Protein AF-A0A5Q4GB78-F1 (afdb_monomer)

Sequence (110 aa):
MAMATVAVLGSGLILAARLTAAMAVLLYGCLSTRRLLRPPIRFVSLEPDGLGLFDAAGKRANTIPVSSCFVCPWFIGAGRGARMLGLFREQMAFDHFRRLSVHLRRGGLQ

Structure (mmCIF, N/CA/C/O backbone):
data_AF-A0A5Q4GB78-F1
#
_entry.id   AF-A0A5Q4GB78-F1
#
loop_
_atom_site.group_PDB
_atom_site.id
_atom_site.type_symbol
_atom_site.label_atom_id
_atom_site.label_alt_id
_atom_site.label_comp_id
_atom_site.label_asym_id
_atom_site.label_entity_id
_atom_site.label_seq_id
_atom_site.pdbx_PDB_ins_code
_atom_site.Cartn_x
_atom_site.Cartn_y
_atom_site.Cartn_z
_atom_site.occupancy
_atom_site.B_iso_or_equiv
_atom_site.auth_seq_id
_atom_site.auth_comp_id
_atom_site.auth_asym_id
_atom_site.auth_atom_id
_atom_site.pdbx_PDB_model_num
ATOM 1 N N . MET A 1 1 ? 24.137 -8.851 -51.308 1.00 57.44 1 MET A N 1
ATOM 2 C CA . MET A 1 1 ? 24.744 -9.231 -50.009 1.00 57.44 1 MET A CA 1
ATOM 3 C C . MET A 1 1 ? 24.610 -8.137 -48.947 1.00 57.44 1 MET A C 1
ATOM 5 O O . MET A 1 1 ? 24.152 -8.463 -47.864 1.00 57.44 1 MET A O 1
ATOM 9 N N . ALA A 1 2 ? 24.890 -6.860 -49.247 1.00 60.44 2 ALA A N 1
ATOM 10 C CA . ALA A 1 2 ? 24.787 -5.755 -48.277 1.00 60.44 2 ALA A CA 1
ATOM 11 C C . ALA A 1 2 ? 23.394 -5.562 -47.625 1.00 60.44 2 ALA A C 1
ATOM 13 O O . ALA A 1 2 ? 23.309 -5.259 -46.442 1.00 60.44 2 ALA A O 1
ATOM 14 N N . MET A 1 3 ? 22.289 -5.782 -48.351 1.00 61.16 3 MET A N 1
ATOM 15 C CA . MET A 1 3 ? 20.945 -5.678 -47.753 1.00 61.16 3 MET A CA 1
ATOM 16 C C . MET A 1 3 ? 20.619 -6.811 -46.766 1.00 61.16 3 MET A C 1
ATOM 18 O O . MET A 1 3 ? 19.905 -6.586 -45.793 1.00 61.16 3 MET A O 1
ATOM 22 N N . ALA A 1 4 ? 21.161 -8.015 -46.977 1.00 60.78 4 ALA A N 1
ATOM 23 C CA . ALA A 1 4 ? 20.921 -9.153 -46.089 1.00 60.78 4 ALA A CA 1
ATOM 24 C C . ALA A 1 4 ? 21.645 -8.976 -44.744 1.00 60.78 4 ALA A C 1
ATOM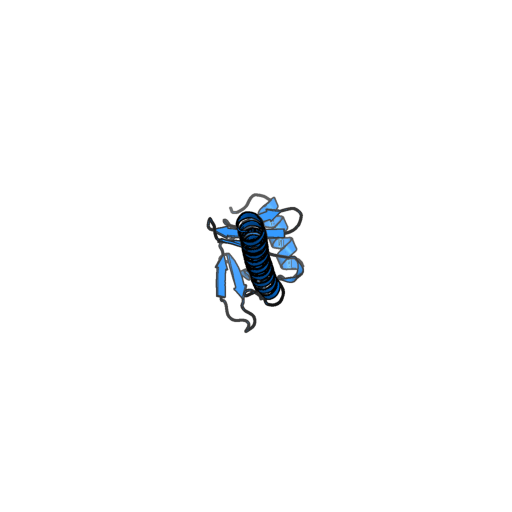 26 O O . ALA A 1 4 ? 21.071 -9.247 -43.694 1.00 60.78 4 ALA A O 1
ATOM 27 N N . THR A 1 5 ? 22.869 -8.442 -44.759 1.00 63.62 5 THR A N 1
ATOM 28 C CA . THR A 1 5 ? 23.612 -8.109 -43.535 1.00 63.62 5 THR A CA 1
ATOM 29 C C . THR A 1 5 ? 22.949 -6.982 -42.745 1.00 63.62 5 THR A C 1
ATOM 31 O O . THR A 1 5 ? 22.855 -7.084 -41.526 1.00 63.62 5 THR A O 1
ATOM 34 N N . VAL A 1 6 ? 22.410 -5.954 -43.411 1.00 65.69 6 VAL A N 1
ATOM 35 C CA . VAL A 1 6 ? 21.666 -4.868 -42.743 1.00 65.69 6 VAL A CA 1
ATOM 36 C C . VAL A 1 6 ? 20.365 -5.374 -42.112 1.00 65.69 6 VAL A C 1
ATOM 38 O O . VAL A 1 6 ? 20.052 -4.998 -40.985 1.00 65.69 6 VAL A O 1
ATOM 41 N N . ALA A 1 7 ? 19.631 -6.267 -42.782 1.00 62.56 7 ALA A N 1
ATOM 42 C CA . ALA A 1 7 ? 18.402 -6.844 -42.238 1.00 62.56 7 ALA A CA 1
ATOM 43 C C . ALA A 1 7 ? 18.664 -7.742 -41.015 1.00 62.56 7 ALA A C 1
ATOM 45 O O . ALA A 1 7 ? 17.939 -7.648 -40.023 1.00 62.56 7 ALA A O 1
ATOM 46 N N . VAL A 1 8 ? 19.720 -8.566 -41.043 1.00 66.25 8 VAL A N 1
ATOM 47 C CA . VAL A 1 8 ? 20.125 -9.426 -39.912 1.00 66.25 8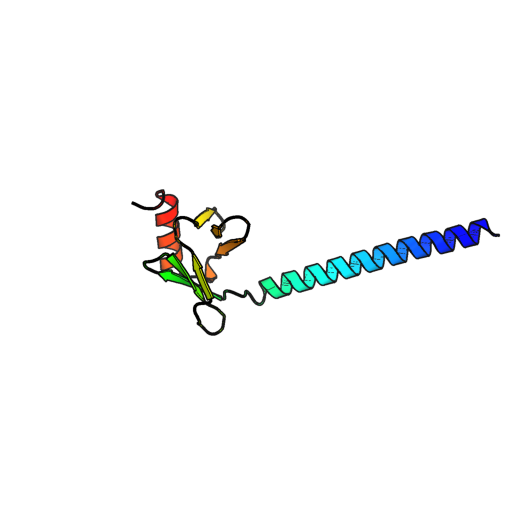 VAL A CA 1
ATOM 48 C C . VAL A 1 8 ? 20.628 -8.591 -38.729 1.00 66.25 8 VAL A C 1
ATOM 50 O O . VAL A 1 8 ? 20.249 -8.845 -37.587 1.00 66.25 8 VAL A O 1
ATOM 53 N N . LEU A 1 9 ? 21.412 -7.539 -38.987 1.00 68.00 9 LEU A N 1
ATOM 54 C CA . LEU A 1 9 ? 21.858 -6.606 -37.948 1.00 68.00 9 LEU A CA 1
ATOM 55 C C . LEU A 1 9 ? 20.688 -5.818 -37.342 1.00 68.00 9 LEU A C 1
ATOM 57 O O . LEU A 1 9 ? 20.596 -5.708 -36.122 1.00 68.00 9 LEU A O 1
ATOM 61 N N . GLY A 1 10 ? 19.761 -5.318 -38.166 1.00 66.56 10 GLY A N 1
ATOM 62 C CA . GLY A 1 10 ? 18.584 -4.573 -37.708 1.00 66.56 10 GLY A CA 1
ATOM 63 C C . GLY A 1 10 ? 17.625 -5.423 -36.871 1.00 66.56 10 GLY A C 1
ATOM 64 O O . GLY A 1 10 ? 17.154 -4.984 -35.823 1.00 66.56 10 GLY A O 1
ATOM 65 N N . SER A 1 11 ? 17.382 -6.669 -37.281 1.00 72.44 11 SER A N 1
ATOM 66 C CA . SER A 1 11 ? 16.557 -7.617 -36.519 1.00 72.44 11 SER A CA 1
ATOM 67 C C . SER A 1 11 ? 17.234 -8.071 -35.222 1.00 72.44 11 SER A C 1
ATOM 69 O O . SER A 1 11 ? 16.562 -8.152 -34.192 1.00 72.44 11 SER A O 1
ATOM 71 N N . GLY A 1 12 ? 18.559 -8.250 -35.223 1.00 73.00 12 GLY A N 1
ATOM 72 C CA . GLY A 1 12 ? 19.345 -8.470 -34.006 1.00 73.00 12 GLY A CA 1
ATOM 73 C C . GLY A 1 12 ? 19.263 -7.297 -33.023 1.00 73.00 12 GLY A C 1
ATOM 74 O O . GLY A 1 12 ? 19.084 -7.510 -31.824 1.00 73.00 12 GLY A O 1
ATOM 75 N N . LEU A 1 13 ? 19.302 -6.057 -33.522 1.00 80.06 13 LEU A N 1
ATOM 76 C CA . LEU A 1 13 ? 19.204 -4.849 -32.696 1.00 80.06 13 LEU A CA 1
ATOM 77 C C . LEU A 1 13 ? 17.815 -4.700 -32.056 1.00 80.06 13 LEU A C 1
ATOM 79 O O . LEU A 1 13 ? 17.701 -4.390 -30.871 1.00 80.06 13 LEU A O 1
ATOM 83 N N . ILE A 1 14 ? 16.753 -4.975 -32.822 1.00 82.94 14 ILE A N 1
ATOM 84 C CA . ILE A 1 14 ? 15.369 -4.965 -32.323 1.00 82.94 14 ILE A CA 1
ATOM 85 C C . ILE A 1 14 ? 15.166 -6.066 -31.277 1.00 82.94 14 ILE A C 1
ATOM 87 O O . ILE A 1 14 ? 14.531 -5.828 -30.247 1.00 82.94 14 ILE A O 1
ATOM 91 N N . LEU A 1 15 ? 15.711 -7.263 -31.512 1.00 83.00 15 LEU A N 1
ATOM 92 C CA . LEU A 1 15 ? 15.638 -8.370 -30.561 1.00 83.00 15 LEU A CA 1
ATOM 93 C C . LEU A 1 15 ? 16.366 -8.027 -29.255 1.00 83.00 15 LEU A C 1
ATOM 95 O O . LEU A 1 15 ? 15.805 -8.226 -28.178 1.00 83.00 15 LEU A O 1
ATOM 99 N N . ALA A 1 16 ? 17.565 -7.447 -29.346 1.00 82.06 16 ALA A N 1
ATOM 100 C CA . ALA A 1 16 ? 18.322 -6.987 -28.188 1.00 82.06 16 ALA A CA 1
ATOM 101 C C . ALA A 1 16 ? 17.558 -5.912 -27.395 1.00 82.06 16 ALA A C 1
ATOM 103 O O . ALA A 1 16 ? 17.454 -6.017 -26.175 1.00 82.06 16 ALA A O 1
ATOM 104 N N . ALA A 1 17 ? 16.951 -4.931 -28.072 1.00 83.62 17 ALA A N 1
ATOM 105 C CA . ALA A 1 17 ? 16.144 -3.891 -27.431 1.00 83.62 17 ALA A CA 1
ATOM 106 C C . ALA A 1 17 ? 14.886 -4.448 -26.734 1.00 83.62 17 ALA A C 1
ATOM 108 O O . ALA A 1 17 ? 14.511 -4.002 -25.650 1.00 83.62 17 ALA A O 1
ATOM 109 N N . ARG A 1 18 ? 14.226 -5.451 -27.326 1.00 87.00 18 ARG A N 1
ATOM 110 C CA . ARG A 1 18 ? 13.076 -6.118 -26.695 1.00 87.00 18 ARG A CA 1
ATOM 111 C C . ARG A 1 18 ? 13.490 -6.951 -25.488 1.00 87.00 18 ARG A C 1
ATOM 113 O O . ARG A 1 18 ? 12.779 -6.944 -24.487 1.00 87.00 18 ARG A O 1
ATOM 120 N N . LEU A 1 19 ? 14.631 -7.635 -25.561 1.00 89.50 19 LEU A N 1
ATOM 121 C CA . LEU A 1 19 ? 15.183 -8.393 -24.440 1.00 89.50 19 LEU A CA 1
ATOM 122 C C . LEU A 1 19 ? 15.544 -7.476 -23.269 1.00 89.50 19 LEU A C 1
ATOM 124 O O . LEU A 1 19 ? 15.164 -7.771 -22.138 1.00 89.50 19 LEU A O 1
ATOM 128 N N . THR A 1 20 ? 16.199 -6.341 -23.518 1.00 87.56 20 THR A N 1
ATOM 129 C CA . THR A 1 20 ? 16.525 -5.381 -22.452 1.00 87.56 20 THR A CA 1
ATOM 130 C C . THR A 1 20 ? 15.272 -4.763 -21.837 1.00 87.56 20 THR A C 1
ATOM 132 O O . THR A 1 20 ? 15.184 -4.678 -20.611 1.00 87.56 20 THR A O 1
ATOM 135 N N . ALA A 1 21 ? 14.263 -4.418 -22.643 1.00 87.62 21 ALA A N 1
ATOM 136 C CA . ALA A 1 21 ? 12.967 -3.965 -22.137 1.00 87.62 21 ALA A CA 1
ATOM 137 C C . ALA A 1 21 ? 12.266 -5.042 -21.29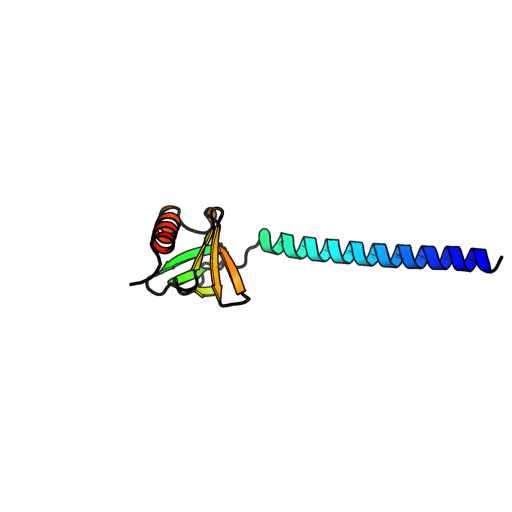0 1.00 87.62 21 ALA A C 1
ATOM 139 O O . ALA A 1 21 ? 11.799 -4.751 -20.189 1.00 87.62 21 ALA A O 1
ATOM 140 N N . ALA A 1 22 ? 12.239 -6.295 -21.752 1.00 88.44 22 ALA A N 1
ATOM 141 C CA . ALA A 1 22 ? 11.653 -7.408 -21.008 1.00 88.44 22 ALA A CA 1
ATOM 142 C C . ALA A 1 22 ? 12.377 -7.648 -19.673 1.00 88.44 22 ALA A C 1
ATOM 144 O O . ALA A 1 22 ? 11.730 -7.817 -18.640 1.00 88.44 22 ALA A O 1
ATOM 145 N N . MET A 1 23 ? 13.713 -7.593 -19.667 1.00 91.00 23 MET A N 1
ATOM 146 C CA . MET A 1 23 ? 14.507 -7.685 -18.442 1.00 91.00 23 MET A CA 1
ATOM 147 C C . MET A 1 23 ? 14.208 -6.532 -17.482 1.00 91.00 23 MET A C 1
ATOM 149 O O . MET A 1 23 ? 14.027 -6.776 -16.291 1.00 91.00 23 MET A O 1
ATOM 153 N N . ALA A 1 24 ? 14.106 -5.296 -17.979 1.00 90.19 24 ALA A N 1
ATOM 154 C CA . ALA A 1 24 ? 13.764 -4.137 -17.158 1.00 90.19 24 ALA A CA 1
ATOM 155 C C . ALA A 1 24 ? 12.369 -4.274 -16.527 1.00 90.19 24 ALA A C 1
ATOM 157 O O . ALA A 1 24 ? 12.202 -4.008 -15.335 1.00 90.19 24 ALA A O 1
ATOM 158 N N . VAL A 1 25 ? 11.385 -4.754 -17.293 1.00 91.38 25 VAL A N 1
ATOM 159 C CA . VAL A 1 25 ? 10.028 -5.023 -16.797 1.00 91.38 25 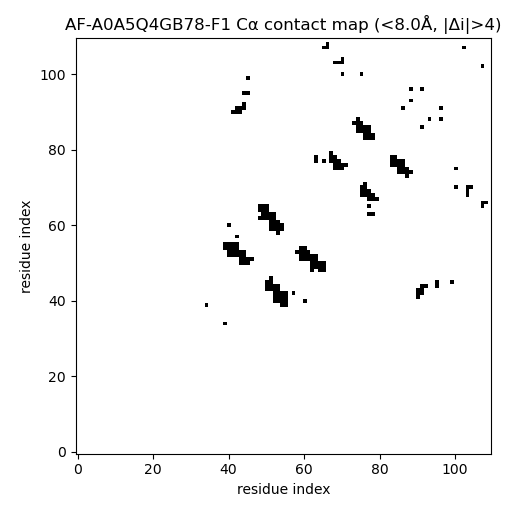VAL A CA 1
ATOM 160 C C . VAL A 1 25 ? 10.037 -6.127 -15.740 1.00 91.38 25 VAL A C 1
AT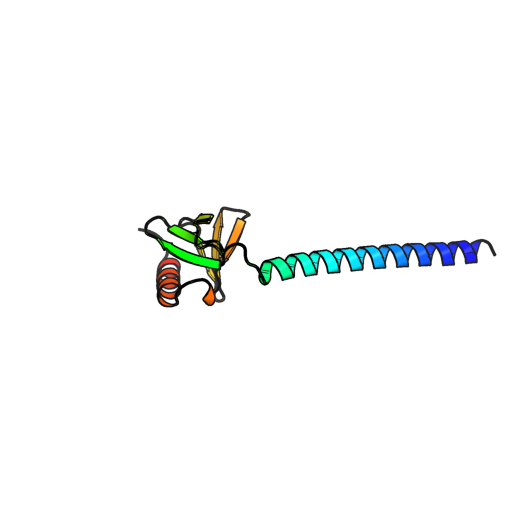OM 162 O O . VAL A 1 25 ? 9.418 -5.960 -14.691 1.00 91.38 25 VAL A O 1
ATOM 165 N N . LEU A 1 26 ? 10.771 -7.222 -15.957 1.00 90.94 26 LEU A N 1
ATOM 166 C CA . LEU A 1 26 ? 10.911 -8.297 -14.968 1.00 90.94 26 LEU A CA 1
ATOM 167 C C . LEU A 1 26 ? 11.581 -7.810 -13.679 1.00 90.94 26 LEU A C 1
ATOM 169 O O . LEU A 1 26 ? 11.114 -8.129 -12.587 1.00 90.94 26 LEU A O 1
ATOM 173 N N . LEU A 1 27 ? 12.640 -7.006 -13.788 1.00 91.19 27 LEU A N 1
ATOM 174 C CA . LEU A 1 27 ? 13.308 -6.380 -12.646 1.00 91.19 27 LEU A CA 1
ATOM 175 C C . LEU A 1 27 ? 12.352 -5.467 -11.875 1.00 91.19 27 LEU A C 1
ATOM 177 O O . LEU A 1 27 ? 12.244 -5.587 -10.655 1.00 91.19 27 LEU A O 1
ATOM 181 N N . TYR A 1 28 ? 11.620 -4.596 -12.571 1.00 87.56 28 TYR A N 1
ATOM 182 C CA . TYR A 1 28 ? 10.644 -3.701 -11.953 1.00 87.56 28 TYR A CA 1
ATOM 183 C C . TYR A 1 28 ? 9.496 -4.469 -11.285 1.00 87.56 28 TYR A C 1
ATOM 185 O O . TYR A 1 28 ? 9.102 -4.153 -10.157 1.00 87.56 28 TYR A O 1
ATOM 193 N N . GLY A 1 29 ? 9.003 -5.517 -11.947 1.00 84.56 29 GLY A N 1
ATOM 194 C CA . GLY A 1 29 ? 8.021 -6.444 -11.400 1.00 84.56 29 GLY A CA 1
ATOM 195 C C . GLY A 1 29 ? 8.536 -7.089 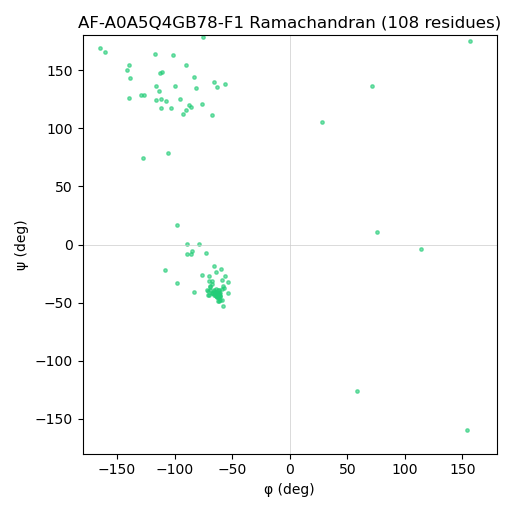-10.118 1.00 84.56 29 GLY A C 1
ATOM 196 O O . GLY A 1 29 ? 7.910 -6.950 -9.075 1.00 84.56 29 GLY A O 1
ATOM 197 N N . CYS A 1 30 ? 9.731 -7.682 -10.150 1.00 89.00 30 CYS A N 1
ATOM 198 C CA . CYS A 1 30 ? 10.350 -8.336 -8.997 1.00 89.00 30 CYS A CA 1
ATOM 199 C C . CYS A 1 30 ? 10.582 -7.370 -7.820 1.00 89.00 30 CYS A C 1
ATOM 201 O O . CYS A 1 30 ? 10.294 -7.705 -6.668 1.00 89.00 30 CYS A O 1
ATOM 203 N N . LEU A 1 31 ? 11.041 -6.141 -8.088 1.00 85.00 31 LEU A N 1
ATOM 204 C CA . LEU A 1 31 ? 11.178 -5.089 -7.074 1.00 85.00 31 LEU A CA 1
ATOM 205 C C . LEU A 1 31 ? 9.827 -4.712 -6.452 1.00 85.00 31 LEU A C 1
ATOM 207 O O . LEU A 1 31 ? 9.742 -4.514 -5.238 1.00 85.00 31 LEU A O 1
ATOM 211 N N . SER A 1 32 ? 8.770 -4.653 -7.258 1.00 75.69 32 SER A N 1
ATOM 212 C CA . SER A 1 32 ? 7.413 -4.366 -6.787 1.00 75.69 32 SER A CA 1
ATOM 213 C C . SER A 1 32 ? 6.845 -5.523 -5.962 1.00 75.69 32 SER A C 1
ATOM 215 O O . SER A 1 32 ? 6.323 -5.301 -4.871 1.00 75.69 32 SER A O 1
ATOM 217 N N . THR A 1 33 ? 7.035 -6.771 -6.399 1.00 79.94 33 THR A N 1
ATOM 218 C CA . THR A 1 33 ? 6.643 -7.969 -5.642 1.00 79.94 33 THR A CA 1
ATOM 219 C C . THR A 1 33 ? 7.384 -8.057 -4.310 1.00 79.94 33 THR A C 1
ATOM 221 O O . THR A 1 33 ? 6.781 -8.370 -3.287 1.00 79.94 33 THR A O 1
ATOM 224 N N . ARG A 1 34 ? 8.675 -7.700 -4.269 1.00 80.69 34 ARG A N 1
ATOM 225 C CA . ARG A 1 34 ? 9.429 -7.616 -3.008 1.00 80.69 34 ARG A CA 1
ATOM 226 C C . ARG A 1 34 ? 8.807 -6.632 -2.018 1.00 80.69 34 ARG A C 1
ATOM 228 O O . ARG A 1 34 ? 8.780 -6.935 -0.829 1.00 80.69 34 ARG A O 1
ATOM 235 N N . ARG A 1 35 ? 8.284 -5.492 -2.484 1.00 71.00 35 ARG A N 1
ATOM 236 C CA . ARG A 1 35 ? 7.579 -4.519 -1.626 1.00 71.00 35 ARG A CA 1
ATOM 237 C C . ARG A 1 35 ? 6.254 -5.060 -1.087 1.00 71.00 35 ARG A C 1
ATOM 239 O O . ARG A 1 35 ? 5.883 -4.705 0.024 1.00 71.00 35 ARG A O 1
ATOM 246 N N . LEU A 1 36 ? 5.573 -5.927 -1.836 1.00 69.94 36 LEU A N 1
ATOM 247 C CA . LEU A 1 36 ? 4.370 -6.620 -1.360 1.00 69.94 36 LEU A CA 1
ATOM 248 C C . LEU A 1 36 ? 4.703 -7.678 -0.298 1.00 69.94 36 LEU A C 1
ATOM 250 O O . LEU A 1 36 ? 3.993 -7.789 0.694 1.00 69.94 36 LEU A O 1
ATOM 254 N N . LEU A 1 37 ? 5.802 -8.419 -0.475 1.00 76.50 37 LEU A N 1
ATOM 255 C CA . LEU A 1 37 ? 6.237 -9.462 0.468 1.00 76.50 37 LEU A CA 1
ATOM 256 C C . LEU A 1 37 ? 6.897 -8.905 1.738 1.00 76.50 37 LEU A C 1
ATOM 258 O O . LEU A 1 37 ? 6.904 -9.561 2.777 1.00 76.50 37 LEU A O 1
ATOM 262 N N . ARG A 1 38 ? 7.481 -7.707 1.663 1.00 69.56 38 ARG A N 1
ATOM 263 C CA . ARG A 1 38 ? 8.055 -6.983 2.803 1.00 69.56 38 ARG A CA 1
ATOM 264 C C . ARG A 1 38 ? 7.475 -5.576 2.842 1.00 69.56 38 ARG A C 1
ATOM 266 O O . ARG A 1 38 ? 8.168 -4.625 2.464 1.00 69.56 38 ARG A O 1
ATOM 273 N N . PRO A 1 39 ? 6.206 -5.435 3.257 1.00 70.38 39 PRO A N 1
ATOM 274 C CA . PRO A 1 39 ? 5.599 -4.126 3.332 1.00 70.38 39 PRO A CA 1
ATOM 275 C C . PRO A 1 39 ? 6.365 -3.285 4.368 1.00 70.38 39 PRO A C 1
ATOM 277 O O . PRO A 1 39 ? 6.686 -3.785 5.449 1.00 70.38 39 PRO A O 1
ATOM 280 N N . PRO A 1 40 ? 6.684 -2.013 4.060 1.00 71.00 40 PRO A N 1
ATOM 281 C CA . PRO A 1 40 ? 7.388 -1.132 4.995 1.00 71.00 40 PRO A CA 1
ATOM 282 C C . PRO A 1 40 ? 6.561 -0.858 6.259 1.00 71.00 40 PRO A C 1
ATOM 284 O O . PRO A 1 40 ? 7.113 -0.546 7.309 1.00 71.00 40 PRO A O 1
ATOM 287 N N . ILE A 1 41 ? 5.239 -1.002 6.150 1.00 77.31 41 ILE A N 1
ATOM 288 C CA . ILE A 1 41 ? 4.281 -0.891 7.243 1.00 77.31 41 ILE A CA 1
ATOM 289 C C . ILE A 1 41 ? 3.706 -2.281 7.465 1.00 77.31 41 ILE A C 1
ATOM 291 O O . ILE A 1 41 ? 3.082 -2.849 6.566 1.00 77.31 41 ILE A O 1
ATOM 295 N N . ARG A 1 42 ? 3.931 -2.836 8.652 1.00 76.75 42 ARG A N 1
ATOM 296 C CA . ARG A 1 42 ? 3.470 -4.184 8.994 1.00 76.75 42 ARG A CA 1
ATOM 297 C C . ARG A 1 42 ? 2.170 -4.151 9.781 1.00 76.75 42 ARG A C 1
ATOM 299 O O . ARG A 1 42 ? 1.350 -5.051 9.634 1.00 76.75 42 ARG A O 1
ATOM 306 N N . PHE A 1 43 ? 1.999 -3.120 10.600 1.00 80.69 43 PHE A N 1
ATOM 307 C CA . PHE A 1 43 ? 0.877 -3.002 11.514 1.00 80.69 43 PHE A CA 1
ATOM 308 C C . PHE A 1 43 ? 0.340 -1.576 11.533 1.00 80.69 43 PHE A C 1
ATOM 310 O O . PHE A 1 43 ? 1.103 -0.611 11.455 1.00 80.69 43 PHE A O 1
ATOM 317 N N . VAL A 1 44 ? -0.979 -1.451 11.645 1.00 83.31 44 VAL A N 1
ATOM 318 C CA . VAL A 1 44 ? -1.663 -0.170 11.785 1.00 83.31 44 VAL A CA 1
ATOM 319 C C . VAL A 1 44 ? -2.564 -0.203 13.006 1.00 83.31 44 VAL A C 1
ATOM 321 O O . VAL A 1 44 ? -3.393 -1.102 13.162 1.00 83.31 44 VAL A O 1
ATOM 324 N N . SER A 1 45 ? -2.412 0.807 13.857 1.00 84.38 45 SER A N 1
ATOM 325 C CA . SER A 1 45 ? -3.253 1.004 15.033 1.00 84.38 45 SER A CA 1
ATOM 326 C C . SER A 1 45 ? -4.111 2.248 14.876 1.00 84.38 45 SER A C 1
ATOM 328 O O . SER A 1 45 ? -3.698 3.229 14.258 1.00 84.38 45 SER A O 1
ATOM 330 N N . LEU A 1 46 ? -5.309 2.201 15.450 1.00 81.50 46 LEU A N 1
ATOM 331 C CA . LEU A 1 46 ? -6.164 3.370 15.573 1.00 81.50 46 LEU A CA 1
ATOM 332 C C . LEU A 1 46 ? -5.790 4.089 16.871 1.00 81.50 46 LEU A C 1
ATOM 334 O O . LEU A 1 46 ? -5.876 3.503 17.948 1.00 81.50 46 LEU A O 1
ATOM 338 N N . GLU A 1 47 ? -5.362 5.335 16.752 1.00 82.38 47 GLU A N 1
ATOM 339 C CA . GLU A 1 47 ? -4.938 6.209 17.842 1.00 82.38 47 GLU A CA 1
ATOM 340 C C . GLU A 1 47 ? -5.869 7.433 17.926 1.00 82.38 47 GLU A C 1
ATOM 342 O O . GLU A 1 47 ? -6.593 7.715 16.966 1.00 82.38 47 GLU A O 1
ATOM 347 N N . PRO A 1 48 ? -5.864 8.180 19.046 1.00 77.00 48 PRO A N 1
ATOM 348 C CA . PRO A 1 48 ? -6.702 9.373 19.203 1.00 77.00 48 PRO A CA 1
ATOM 349 C C . PRO A 1 48 ? -6.463 10.419 18.105 1.00 77.00 48 PRO A C 1
ATOM 351 O O . PRO A 1 48 ? -7.407 11.027 17.612 1.00 77.00 48 PRO A O 1
ATOM 354 N N . ASP A 1 49 ? -5.206 10.569 17.679 1.00 77.50 49 ASP A N 1
ATOM 355 C CA . ASP A 1 49 ? -4.786 11.587 16.711 1.00 77.50 49 ASP A CA 1
ATOM 356 C C . ASP A 1 49 ? -4.885 11.113 15.247 1.00 77.50 49 ASP A C 1
ATOM 358 O O . ASP A 1 49 ? -4.668 11.894 14.315 1.00 77.50 49 ASP A O 1
ATOM 362 N N . GLY A 1 50 ? -5.161 9.824 15.005 1.00 83.38 50 GLY A N 1
ATOM 363 C CA . GLY A 1 50 ? -5.096 9.253 13.661 1.00 83.38 50 GLY A CA 1
ATOM 364 C C . GLY A 1 50 ? -4.816 7.755 13.589 1.00 83.38 50 GLY A C 1
ATOM 365 O O . GLY A 1 50 ? -5.004 6.993 14.528 1.00 83.38 50 GLY A O 1
ATOM 366 N N . LEU A 1 51 ? -4.345 7.318 12.426 1.00 85.12 51 LEU A N 1
ATOM 367 C CA . LEU A 1 51 ? -3.811 5.984 12.189 1.00 85.12 51 LEU A CA 1
ATOM 368 C C . LEU A 1 51 ? -2.303 5.993 12.407 1.00 85.12 51 LEU A C 1
ATOM 370 O O . LEU A 1 51 ? -1.564 6.593 11.622 1.00 85.12 51 LEU A O 1
ATOM 374 N N . GLY A 1 52 ? -1.855 5.303 13.451 1.00 86.44 52 GLY A N 1
ATOM 375 C CA . GLY A 1 52 ? -0.445 5.026 13.687 1.00 86.44 52 GLY A CA 1
ATOM 376 C C . GLY A 1 52 ? 0.030 3.914 12.755 1.00 86.44 52 GLY A C 1
ATOM 377 O O . GLY A 1 52 ? -0.512 2.809 12.771 1.00 86.44 52 GLY A O 1
ATOM 378 N N . LEU A 1 53 ? 1.033 4.205 11.931 1.00 86.25 53 LEU A N 1
ATOM 379 C CA . LEU A 1 53 ? 1.697 3.244 11.055 1.00 86.25 53 LEU A CA 1
ATOM 380 C C . LEU A 1 53 ? 2.950 2.723 11.751 1.00 86.25 53 LEU A C 1
ATOM 382 O O . LEU A 1 53 ? 3.818 3.514 12.124 1.00 86.25 53 LEU A O 1
ATOM 386 N N . PHE A 1 54 ? 3.069 1.405 11.875 1.00 84.44 54 PHE A N 1
ATOM 387 C CA . PHE A 1 54 ? 4.180 0.752 12.557 1.00 84.44 54 PHE A CA 1
ATOM 388 C C . PHE A 1 54 ? 5.003 -0.096 11.590 1.00 84.44 54 PHE A C 1
ATOM 390 O O . PHE A 1 54 ? 4.469 -0.827 10.744 1.00 84.44 54 PHE A O 1
ATOM 397 N N . ASP A 1 55 ? 6.320 0.017 11.722 1.00 84.44 55 ASP A N 1
ATOM 398 C CA . ASP A 1 55 ? 7.275 -0.779 10.964 1.00 84.44 55 ASP A CA 1
ATOM 399 C C . ASP A 1 55 ? 7.359 -2.227 11.486 1.00 84.44 55 ASP A C 1
ATOM 401 O O . ASP A 1 55 ? 6.695 -2.629 12.447 1.00 84.44 55 ASP A O 1
ATOM 405 N N . ALA A 1 56 ? 8.188 -3.048 10.839 1.00 77.69 56 ALA A N 1
ATOM 406 C CA . ALA A 1 56 ? 8.396 -4.437 11.247 1.00 77.69 56 ALA A CA 1
ATOM 407 C C . ALA A 1 56 ? 9.073 -4.591 12.624 1.00 77.69 56 ALA A C 1
ATOM 409 O O . ALA A 1 56 ? 8.981 -5.671 13.208 1.00 77.69 56 ALA A O 1
ATOM 410 N N . ALA A 1 57 ? 9.732 -3.543 13.129 1.00 81.31 57 ALA A N 1
ATOM 411 C CA . ALA A 1 57 ? 10.354 -3.494 14.449 1.00 81.31 57 ALA A CA 1
ATOM 412 C C . ALA A 1 57 ? 9.384 -2.996 15.540 1.00 81.31 57 ALA A C 1
ATOM 414 O O . ALA A 1 57 ? 9.779 -2.885 16.699 1.00 81.31 57 ALA A O 1
ATOM 415 N N . GLY A 1 58 ? 8.130 -2.691 15.182 1.00 78.31 58 GLY A N 1
ATOM 416 C CA . GLY A 1 58 ? 7.131 -2.138 16.093 1.00 78.31 58 GLY A CA 1
ATOM 417 C C . GLY A 1 58 ? 7.341 -0.657 16.410 1.00 78.31 58 GLY A C 1
ATOM 418 O O . GLY A 1 58 ? 6.685 -0.129 17.305 1.00 78.31 58 GLY A O 1
ATOM 419 N N . LYS A 1 59 ? 8.234 0.040 15.696 1.00 83.19 59 LYS A N 1
ATOM 420 C CA . LYS A 1 59 ? 8.415 1.486 15.838 1.00 83.19 59 LYS A CA 1
ATOM 421 C C . LYS A 1 59 ? 7.385 2.223 14.996 1.00 83.19 59 LYS A C 1
ATOM 423 O O . LYS A 1 59 ? 7.041 1.812 13.887 1.00 83.19 59 LYS A O 1
ATOM 428 N N . ARG A 1 60 ? 6.914 3.352 15.522 1.00 82.44 60 ARG A N 1
ATOM 429 C CA . ARG A 1 60 ? 6.007 4.253 14.808 1.00 82.44 60 ARG A CA 1
ATOM 430 C C . ARG A 1 60 ? 6.759 4.884 13.638 1.00 82.44 60 ARG A C 1
ATOM 432 O O . ARG A 1 60 ? 7.674 5.676 13.838 1.00 82.44 60 ARG A O 1
ATOM 439 N N . ALA A 1 61 ? 6.371 4.517 12.424 1.00 82.06 61 ALA A N 1
ATOM 440 C CA . ALA A 1 61 ? 6.932 5.053 11.194 1.00 82.06 61 ALA A CA 1
ATOM 441 C C . ALA A 1 61 ? 6.277 6.387 10.817 1.00 82.06 61 ALA A C 1
ATOM 443 O O . ALA A 1 61 ? 6.956 7.296 10.346 1.00 82.06 61 ALA A O 1
ATOM 444 N N . ASN A 1 62 ? 4.956 6.503 10.988 1.00 81.50 62 ASN A N 1
ATOM 445 C CA . ASN A 1 62 ? 4.209 7.713 10.646 1.00 81.50 62 ASN A CA 1
ATOM 446 C C . ASN A 1 62 ? 2.810 7.717 11.285 1.00 81.50 62 ASN A C 1
ATOM 448 O O . ASN A 1 62 ? 2.344 6.686 11.765 1.00 81.50 62 ASN A O 1
ATOM 452 N N . THR A 1 63 ? 2.123 8.858 11.223 1.00 85.38 63 THR A N 1
ATOM 453 C CA . THR A 1 63 ? 0.732 9.023 11.664 1.00 85.38 63 THR A CA 1
ATOM 454 C C . THR A 1 63 ? -0.079 9.675 10.558 1.00 85.38 63 THR A C 1
ATOM 456 O O . THR A 1 63 ? 0.317 10.711 10.024 1.00 85.38 63 THR A O 1
ATOM 459 N N . ILE A 1 64 ? -1.213 9.075 10.204 1.00 85.00 64 ILE A N 1
ATOM 460 C CA . ILE A 1 64 ? -2.108 9.587 9.164 1.00 85.00 64 ILE A CA 1
ATOM 461 C C . ILE A 1 64 ? -3.412 10.052 9.815 1.00 85.00 64 ILE A C 1
ATOM 463 O O . ILE A 1 64 ? -4.055 9.252 10.490 1.00 85.00 64 ILE A O 1
ATOM 467 N N . PRO A 1 65 ? -3.849 11.306 9.617 1.00 83.88 65 PRO A N 1
ATOM 468 C CA . PRO A 1 65 ? -5.103 11.768 10.197 1.00 83.88 65 PRO A CA 1
ATOM 469 C C . PRO A 1 65 ? -6.292 11.016 9.584 1.00 83.88 65 PRO A C 1
ATOM 471 O O . PRO A 1 65 ? -6.335 10.792 8.370 1.00 83.88 65 PRO A O 1
ATOM 474 N N . VAL A 1 66 ? -7.285 10.663 10.408 1.00 81.12 66 VAL A N 1
ATOM 475 C CA . VAL A 1 66 ? -8.480 9.909 9.969 1.00 81.12 66 VAL A CA 1
ATOM 476 C C . VAL A 1 66 ? -9.249 10.647 8.867 1.00 81.12 66 VAL A C 1
ATOM 478 O O . VAL A 1 66 ? -9.787 10.010 7.968 1.00 81.12 66 VAL A O 1
ATOM 481 N N . SER A 1 67 ? -9.217 11.984 8.865 1.00 79.38 67 SER A N 1
ATOM 482 C CA . SER A 1 67 ? -9.809 12.827 7.812 1.00 79.38 67 SER A CA 1
ATOM 483 C C . SER A 1 67 ? -9.240 12.577 6.414 1.00 79.38 67 SER A C 1
ATOM 485 O O . SER A 1 67 ? -9.878 12.898 5.419 1.00 79.38 67 SER A O 1
ATOM 487 N N . SER A 1 68 ? -8.039 12.005 6.325 1.00 81.81 68 SER A N 1
ATOM 488 C CA . SER A 1 68 ? -7.383 11.656 5.061 1.00 81.81 68 SER A CA 1
ATOM 489 C C . SER A 1 68 ? -7.566 10.185 4.673 1.00 81.81 68 SER A C 1
ATOM 491 O O . SER A 1 68 ? -6.823 9.651 3.846 1.00 81.81 68 SER A O 1
ATOM 493 N N . CYS A 1 69 ? -8.542 9.516 5.290 1.00 83.25 69 CYS A N 1
ATOM 494 C CA . CYS A 1 69 ? -8.858 8.120 5.038 1.00 83.25 69 CYS A CA 1
ATOM 495 C C . CYS A 1 69 ? -10.202 7.980 4.326 1.00 83.25 69 CYS A C 1
ATOM 497 O O . CYS A 1 69 ? -11.129 8.753 4.548 1.00 83.25 69 CYS A O 1
ATOM 499 N N . PHE A 1 70 ? -10.326 6.954 3.494 1.00 79.94 70 PHE A N 1
ATOM 500 C CA . PHE A 1 70 ? -11.561 6.597 2.808 1.00 79.94 70 PHE A CA 1
ATOM 501 C C . PHE A 1 70 ? -11.735 5.081 2.795 1.00 79.94 70 PHE A C 1
ATOM 503 O O . PHE A 1 70 ? -10.771 4.321 2.871 1.00 79.94 70 PHE A O 1
ATOM 510 N N . VAL A 1 71 ? -12.979 4.624 2.697 1.00 79.12 71 VAL A N 1
ATOM 511 C CA . VAL A 1 71 ? -13.301 3.193 2.659 1.00 79.12 71 VAL A CA 1
ATOM 512 C C . VAL A 1 71 ? -13.719 2.811 1.251 1.00 79.12 71 VAL A C 1
ATOM 514 O O . VAL A 1 71 ? -14.698 3.338 0.730 1.00 79.12 71 VAL A O 1
ATOM 517 N N . CYS A 1 72 ? -13.023 1.840 0.668 1.00 70.62 72 CYS A N 1
ATOM 518 C CA . CYS A 1 72 ? -13.478 1.101 -0.502 1.00 70.62 72 CYS A CA 1
ATOM 519 C C . CYS A 1 72 ? -14.034 -0.271 -0.074 1.00 70.62 72 CYS A C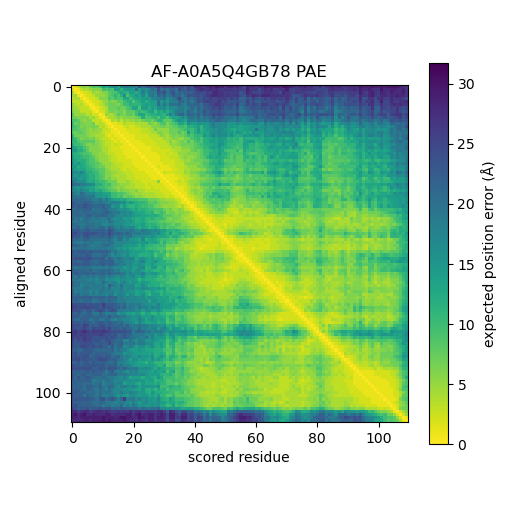 1
ATOM 521 O O . CYS A 1 72 ? -13.751 -0.738 1.031 1.00 70.62 72 CYS A O 1
ATOM 523 N N . PRO A 1 73 ? -14.807 -0.966 -0.932 1.00 69.25 73 PRO A N 1
ATOM 524 C CA . PRO A 1 73 ? -15.327 -2.303 -0.619 1.00 69.25 73 PRO A CA 1
ATOM 525 C C . PRO A 1 73 ? -14.240 -3.327 -0.255 1.00 69.25 73 PRO A C 1
ATOM 527 O O . PRO A 1 73 ? -14.504 -4.261 0.495 1.00 69.25 73 PRO A O 1
ATOM 530 N N . TRP A 1 74 ? -13.022 -3.126 -0.762 1.00 67.81 74 TRP A N 1
ATOM 531 C CA . TRP A 1 74 ? -11.924 -4.089 -0.684 1.00 67.81 74 TRP A CA 1
ATOM 532 C C . TRP A 1 74 ? -10.799 -3.685 0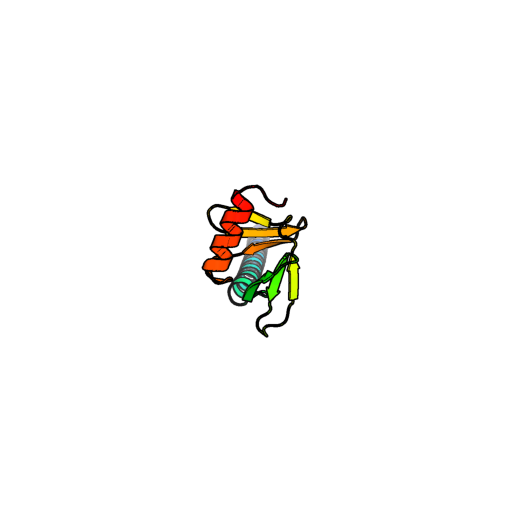.281 1.00 67.81 74 TRP A C 1
ATOM 534 O O . TRP A 1 74 ? -10.044 -4.54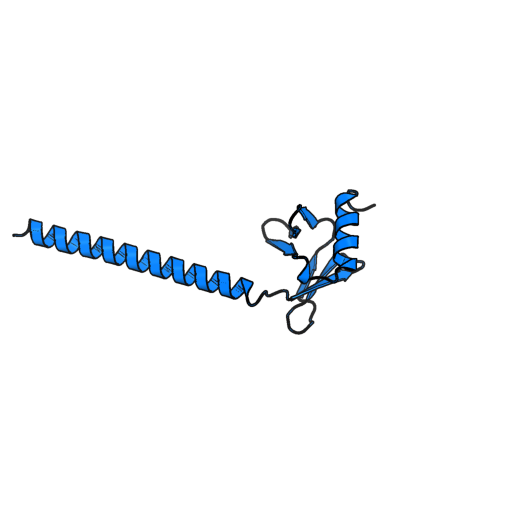4 0.727 1.00 67.81 74 TRP A O 1
ATOM 544 N N . PHE A 1 75 ? -10.664 -2.395 0.604 1.00 77.19 75 PHE A N 1
ATOM 545 C CA . PHE A 1 75 ? -9.572 -1.862 1.428 1.00 77.19 75 PHE A CA 1
ATOM 546 C C . PHE A 1 75 ? -9.938 -0.492 2.014 1.00 77.19 75 PHE A C 1
ATOM 548 O O . PHE A 1 75 ? -10.873 0.163 1.549 1.00 77.19 75 PHE A O 1
ATOM 555 N N . ILE A 1 76 ? -9.175 -0.036 3.008 1.00 81.19 76 ILE A N 1
ATOM 556 C CA . ILE A 1 76 ? -9.259 1.338 3.522 1.00 81.19 76 ILE A CA 1
ATOM 557 C C . ILE A 1 76 ? -8.072 2.115 2.967 1.00 81.19 76 ILE A C 1
ATOM 559 O O . ILE A 1 76 ? -6.929 1.753 3.217 1.00 81.19 76 ILE A O 1
ATOM 563 N N . GLY A 1 77 ? -8.323 3.152 2.178 1.00 82.44 77 GLY A N 1
ATOM 564 C CA . GLY A 1 77 ? -7.273 4.045 1.712 1.00 82.44 77 GLY A CA 1
ATOM 565 C C . GLY A 1 77 ? -6.936 5.072 2.787 1.00 82.44 77 GLY A C 1
ATOM 566 O O . GLY A 1 77 ? -7.842 5.642 3.385 1.00 82.44 77 GLY A O 1
ATOM 567 N N . ALA A 1 78 ? -5.655 5.318 3.039 1.00 81.88 78 ALA A N 1
ATOM 568 C CA . ALA A 1 78 ? -5.181 6.313 3.997 1.00 81.88 78 ALA A CA 1
ATOM 569 C C . ALA A 1 78 ? -3.968 7.052 3.422 1.00 81.88 78 ALA A C 1
ATOM 571 O O . ALA A 1 78 ? -2.993 6.422 3.007 1.00 81.88 78 ALA A O 1
ATOM 572 N N . GLY A 1 79 ? -4.006 8.385 3.378 1.00 75.88 79 GLY A N 1
ATOM 573 C CA . GLY A 1 79 ? -2.861 9.168 2.915 1.00 75.88 79 GLY A CA 1
ATOM 574 C C . GLY A 1 79 ? -3.201 10.561 2.399 1.00 75.88 79 GLY A C 1
ATOM 575 O O . GLY A 1 79 ? -4.359 10.943 2.286 1.00 75.88 79 GLY A O 1
ATOM 576 N N . ARG A 1 80 ? -2.168 11.342 2.068 1.00 69.56 80 ARG A N 1
ATOM 577 C CA . ARG A 1 80 ? -2.304 12.717 1.557 1.00 69.56 80 ARG A CA 1
ATOM 578 C C . ARG A 1 80 ? -1.780 12.819 0.124 1.00 69.56 80 ARG A C 1
ATOM 580 O O . ARG A 1 80 ? -0.615 12.513 -0.139 1.00 69.56 80 ARG A O 1
ATOM 587 N N . GLY A 1 81 ? -2.627 13.303 -0.786 1.00 68.62 81 GLY A N 1
ATOM 588 C CA . GLY A 1 81 ? -2.270 13.554 -2.186 1.00 68.62 81 GLY A CA 1
ATOM 589 C C . GLY A 1 81 ? -1.777 12.294 -2.901 1.00 68.62 81 GLY A C 1
ATOM 590 O O . GLY A 1 81 ? -2.441 11.264 -2.880 1.00 68.62 81 GLY A O 1
ATOM 591 N N . ALA A 1 82 ? -0.587 12.363 -3.503 1.00 54.56 82 ALA A N 1
ATOM 592 C CA . ALA A 1 82 ? 0.007 11.263 -4.269 1.00 54.56 82 ALA A CA 1
ATOM 593 C C . ALA A 1 82 ? 0.519 10.079 -3.417 1.00 54.56 82 ALA A C 1
ATOM 595 O O . ALA A 1 82 ? 0.925 9.057 -3.966 1.00 54.56 82 ALA A O 1
ATOM 596 N N . ARG A 1 83 ? 0.534 10.196 -2.081 1.00 66.19 83 ARG A N 1
ATOM 597 C CA . ARG A 1 83 ? 0.965 9.125 -1.167 1.00 66.19 83 ARG A CA 1
ATOM 598 C C . ARG A 1 83 ? -0.248 8.515 -0.480 1.00 66.19 83 ARG A C 1
ATOM 600 O O . ARG A 1 83 ? -0.531 8.842 0.669 1.00 66.19 83 ARG A O 1
ATOM 607 N N . MET A 1 84 ? -0.955 7.650 -1.200 1.00 71.25 84 MET A N 1
ATOM 608 C CA . MET A 1 84 ? -2.045 6.844 -0.652 1.00 71.25 84 MET A CA 1
ATOM 609 C C . MET A 1 84 ? -1.570 5.428 -0.345 1.00 71.25 84 MET A C 1
ATOM 611 O O . MET A 1 84 ? -0.855 4.811 -1.133 1.00 71.25 84 MET A O 1
ATOM 615 N N . LEU A 1 85 ? -1.978 4.920 0.812 1.00 77.31 85 LEU A N 1
ATOM 616 C CA . LEU A 1 85 ? -1.728 3.558 1.258 1.00 77.31 85 LEU A CA 1
ATOM 617 C C . LEU A 1 85 ? -3.056 2.813 1.329 1.00 77.31 85 LEU A C 1
ATOM 619 O O . LEU A 1 85 ? -4.021 3.318 1.894 1.00 77.31 85 LEU A O 1
ATOM 623 N N . GLY A 1 86 ? -3.096 1.610 0.762 1.00 78.44 86 GLY A N 1
ATOM 624 C CA . GLY A 1 86 ? -4.193 0.676 0.981 1.00 78.44 86 GLY A CA 1
ATOM 625 C C . GLY A 1 86 ? -3.930 -0.130 2.246 1.00 78.44 86 GLY A C 1
ATOM 626 O O . GLY A 1 86 ? -2.934 -0.846 2.321 1.00 78.44 86 GLY A O 1
ATOM 627 N N . LEU A 1 87 ? -4.814 -0.002 3.227 1.00 78.81 87 LEU A N 1
ATOM 628 C CA . LEU A 1 87 ? -4.834 -0.808 4.436 1.00 78.81 87 LEU A CA 1
ATOM 629 C C . LEU A 1 87 ? -5.697 -2.040 4.192 1.00 78.81 87 LEU A C 1
ATOM 631 O O . LEU A 1 87 ? -6.910 -1.943 3.961 1.00 78.81 87 LEU A O 1
ATOM 635 N N . PHE A 1 88 ? -5.054 -3.198 4.246 1.00 76.31 88 PHE A N 1
ATOM 636 C CA . PHE A 1 88 ? -5.703 -4.491 4.099 1.00 76.31 88 PHE A CA 1
ATOM 637 C C . PHE A 1 88 ? -6.165 -5.022 5.455 1.00 76.31 88 PHE A C 1
ATOM 639 O O . PHE A 1 88 ? -5.596 -4.703 6.499 1.00 76.31 88 PHE A O 1
ATOM 646 N N . ARG A 1 89 ? -7.196 -5.872 5.432 1.00 71.56 89 ARG A N 1
ATOM 647 C CA . ARG A 1 89 ? -7.873 -6.389 6.631 1.00 71.56 89 ARG A CA 1
ATOM 648 C C . ARG A 1 89 ? -6.929 -7.042 7.649 1.00 71.56 89 ARG A C 1
ATOM 650 O O . ARG A 1 89 ? -7.200 -6.957 8.837 1.00 71.56 89 ARG A O 1
ATOM 657 N N . GLU A 1 90 ? -5.842 -7.669 7.202 1.00 77.31 90 GLU A N 1
ATOM 658 C CA . GLU A 1 90 ? -4.890 -8.366 8.083 1.00 77.31 90 GLU A CA 1
ATOM 659 C C . GLU A 1 90 ? -3.801 -7.459 8.681 1.00 77.31 90 GLU A C 1
ATOM 661 O O . GLU A 1 90 ? -3.060 -7.884 9.561 1.00 77.31 90 GLU A O 1
ATOM 666 N N . GLN A 1 91 ? -3.701 -6.199 8.246 1.00 79.06 91 GLN A N 1
ATOM 667 C CA . GLN A 1 91 ? -2.697 -5.251 8.754 1.00 79.06 91 GLN A CA 1
ATOM 668 C C . GLN A 1 91 ? -3.140 -4.535 10.040 1.00 79.06 91 GLN A C 1
ATOM 670 O O . GLN A 1 91 ? -2.374 -3.772 10.627 1.00 79.06 91 GLN A O 1
ATOM 675 N N . MET A 1 92 ? -4.380 -4.758 10.473 1.00 78.62 92 MET A N 1
ATOM 676 C CA . MET A 1 92 ? -4.995 -4.138 11.639 1.00 78.62 92 MET A CA 1
ATOM 677 C C . MET A 1 92 ? -5.860 -5.177 12.360 1.00 78.62 92 MET A C 1
ATOM 679 O O . MET A 1 92 ? -6.431 -6.066 11.732 1.00 78.62 92 MET A O 1
ATOM 683 N N . ALA A 1 93 ? -5.998 -5.056 13.683 1.00 82.00 93 ALA A N 1
ATOM 684 C CA . ALA A 1 93 ? -6.929 -5.892 14.438 1.00 82.00 93 ALA A CA 1
ATOM 685 C C . ALA A 1 93 ? -8.356 -5.766 13.871 1.00 82.00 93 ALA A C 1
ATOM 687 O O . ALA A 1 93 ? -8.816 -4.660 13.577 1.00 82.00 93 ALA A O 1
ATOM 688 N N . PHE A 1 94 ? -9.075 -6.885 13.754 1.00 82.19 94 PHE A N 1
ATOM 689 C CA . PHE A 1 94 ? -10.398 -6.918 13.120 1.00 82.19 94 PHE A CA 1
ATOM 690 C C . PHE A 1 94 ? -11.378 -5.899 13.723 1.00 82.19 94 PHE A C 1
ATOM 692 O O . PHE A 1 94 ? -12.066 -5.188 12.989 1.00 82.19 94 PHE A O 1
ATOM 699 N N . ASP A 1 95 ? -11.386 -5.759 15.050 1.00 83.31 95 ASP A N 1
ATOM 700 C CA . ASP A 1 95 ? -12.252 -4.802 15.742 1.00 83.31 95 ASP A CA 1
ATOM 701 C C . ASP A 1 95 ? -11.884 -3.346 15.455 1.00 83.31 95 ASP A C 1
ATOM 703 O O . ASP A 1 95 ? -12.767 -2.488 15.391 1.00 83.31 95 ASP A O 1
ATOM 707 N N . HIS A 1 96 ? -10.596 -3.046 15.274 1.00 83.19 96 HIS A N 1
ATOM 708 C CA . HIS A 1 96 ? -10.137 -1.710 14.886 1.00 83.19 96 HIS A CA 1
ATOM 709 C C . HIS A 1 96 ? -10.512 -1.422 13.434 1.00 83.19 96 HIS A C 1
ATOM 711 O O . HIS A 1 96 ? -11.064 -0.362 13.147 1.00 83.19 96 HIS A O 1
ATOM 717 N N . PHE A 1 97 ? -10.321 -2.396 12.542 1.00 83.38 97 PHE A N 1
ATOM 718 C CA . PHE A 1 97 ? -10.693 -2.276 11.136 1.00 83.38 97 PHE A CA 1
ATOM 719 C C . PHE A 1 97 ? -12.203 -2.060 10.971 1.00 83.38 97 PHE A C 1
ATOM 721 O O . PHE A 1 97 ? -12.635 -1.187 10.215 1.00 83.38 97 PHE A O 1
ATOM 728 N N . ARG A 1 98 ? -13.024 -2.807 11.722 1.00 84.00 98 ARG A N 1
ATOM 729 C CA . ARG A 1 98 ? -14.483 -2.642 11.754 1.00 84.00 98 ARG A CA 1
ATOM 730 C C . ARG A 1 98 ? -14.876 -1.265 12.284 1.00 84.00 98 ARG A C 1
ATOM 732 O O . ARG A 1 98 ? -15.692 -0.599 11.649 1.00 84.00 98 ARG A O 1
ATOM 739 N N . ARG A 1 99 ? -14.305 -0.824 13.413 1.00 83.00 99 ARG A N 1
ATOM 740 C CA . ARG A 1 99 ? -14.576 0.502 13.999 1.00 83.00 99 ARG A CA 1
ATOM 741 C C . ARG A 1 99 ? -14.225 1.630 13.032 1.00 83.00 99 ARG A C 1
ATOM 743 O O . ARG A 1 99 ? -15.066 2.489 12.790 1.00 83.00 99 ARG A O 1
ATOM 750 N N . LEU A 1 100 ? -13.044 1.573 12.420 1.00 81.19 100 LEU A N 1
ATOM 751 C CA . LEU A 1 100 ? -12.596 2.538 11.418 1.00 81.19 100 LEU A CA 1
ATOM 752 C C . LEU A 1 100 ? -13.504 2.539 10.182 1.00 81.19 100 LEU A C 1
ATOM 754 O O . LEU A 1 100 ? -13.929 3.597 9.733 1.00 81.19 100 LEU A O 1
ATOM 758 N N . SER A 1 101 ? -13.869 1.360 9.670 1.00 81.62 101 SER A N 1
ATOM 759 C CA . SER A 1 101 ? -14.776 1.236 8.522 1.00 81.62 101 SER A CA 1
ATOM 760 C C . SER A 1 101 ? -16.145 1.854 8.799 1.00 81.62 101 SER A C 1
ATOM 762 O O . SER A 1 101 ? -16.687 2.565 7.957 1.00 81.62 101 SER A O 1
ATOM 764 N N . VAL A 1 102 ? -16.713 1.589 9.980 1.00 83.56 102 VAL A N 1
ATOM 765 C CA . VAL A 1 102 ? -17.992 2.170 10.408 1.00 83.56 102 VAL A CA 1
ATOM 766 C C . VAL A 1 102 ? -17.865 3.683 10.564 1.00 83.56 102 VAL A C 1
ATOM 768 O O . VAL A 1 102 ? -18.740 4.407 10.099 1.00 83.56 102 VAL A O 1
ATOM 771 N N . HIS A 1 103 ? -16.779 4.158 11.173 1.00 81.06 103 HIS A N 1
ATOM 772 C CA . HIS A 1 103 ? -16.526 5.582 11.377 1.00 81.06 103 HIS A CA 1
ATOM 773 C C . HIS A 1 103 ? -16.427 6.342 10.046 1.00 81.06 103 HIS A C 1
ATOM 775 O O . HIS A 1 103 ? -17.123 7.333 9.843 1.00 81.06 103 HIS A O 1
ATOM 781 N N . LEU A 1 104 ? -15.640 5.829 9.099 1.00 80.38 104 LEU A N 1
ATOM 782 C CA . LEU A 1 104 ? -15.456 6.445 7.785 1.00 80.38 104 LEU A CA 1
ATOM 783 C C . LEU A 1 104 ? -16.720 6.372 6.910 1.00 80.38 104 LEU A C 1
ATOM 785 O O . LEU A 1 104 ? -17.023 7.324 6.201 1.00 80.38 104 LEU A O 1
ATOM 789 N N . ARG A 1 105 ? -17.504 5.283 6.980 1.00 79.44 105 ARG A N 1
ATOM 790 C CA . ARG A 1 105 ? -18.785 5.171 6.247 1.00 79.44 105 ARG A CA 1
ATOM 791 C C . ARG A 1 105 ? -19.879 6.084 6.791 1.00 79.44 105 ARG A C 1
ATOM 793 O O . ARG A 1 105 ? -20.782 6.444 6.046 1.00 79.44 105 ARG A O 1
ATOM 800 N N . ARG A 1 106 ? -19.825 6.432 8.078 1.00 80.75 106 ARG A N 1
ATOM 801 C CA . ARG A 1 106 ? -20.794 7.333 8.720 1.00 80.75 106 ARG A CA 1
ATOM 802 C C . ARG A 1 106 ? -20.535 8.817 8.434 1.00 80.75 106 ARG A C 1
ATOM 804 O O . ARG A 1 106 ? -21.317 9.635 8.896 1.00 80.75 106 ARG A O 1
ATOM 811 N N . GLY A 1 107 ? -19.504 9.155 7.653 1.00 62.66 107 GLY A N 1
ATOM 812 C CA . GLY A 1 107 ? -19.310 10.505 7.114 1.00 62.66 107 GLY A CA 1
ATOM 813 C C . GLY A 1 107 ? -18.090 11.271 7.626 1.00 62.66 107 GLY A C 1
ATOM 814 O O . GLY A 1 107 ? -17.819 12.333 7.088 1.00 62.66 107 GLY A O 1
ATOM 815 N N . GLY A 1 108 ? -17.314 10.732 8.573 1.00 50.59 108 GLY A N 1
ATOM 816 C CA . GLY A 1 108 ? -16.104 11.386 9.092 1.00 50.59 108 GLY A CA 1
ATOM 817 C C . GLY A 1 108 ? -16.369 12.617 9.981 1.00 50.59 108 GLY A C 1
ATOM 818 O O . GLY A 1 108 ? -17.224 13.434 9.677 1.00 50.59 108 GLY A O 1
ATOM 819 N N . LEU A 1 109 ? -15.618 12.686 11.091 1.00 45.75 109 LEU A N 1
ATOM 820 C CA . LEU A 1 109 ? -15.449 13.776 12.075 1.00 45.75 109 LEU A CA 1
ATOM 821 C C . LEU A 1 109 ? -16.628 14.751 12.278 1.00 45.75 109 LEU A C 1
ATOM 823 O O . LEU A 1 109 ? -16.812 15.703 11.521 1.00 45.75 109 LEU A O 1
ATOM 827 N N . GLN A 1 110 ? -17.319 14.574 13.407 1.00 38.53 110 GLN A N 1
ATOM 828 C CA . GLN A 1 110 ? -17.559 15.734 14.269 1.00 38.53 110 GLN A CA 1
ATOM 829 C C . GLN A 1 110 ? -16.260 16.062 15.001 1.00 38.53 110 GLN A C 1
ATOM 831 O O . GLN A 1 110 ? -15.565 15.088 15.382 1.00 38.53 110 GLN A O 1
#

Foldseek 3Di:
DVVVVVVVVVVVVVVVVVVVVVVVVVVVVVVVVVCVVQPQFQAWDQDPQAIFTAGPVRDGPDGFGLVQWADDPAFIWTDDDPDIDTHGCNRYDVVRVVVSHVQRVVPHDD

Mean predicted aligned error: 10.96 Å

Radius of gyration: 23.03 Å; Cα contacts (8 Å, |Δi|>4): 113; chains: 1; bounding box: 46×25×69 Å

Nearest PDB structures (foldseek):
  2ra9-assembly1_A  TM=5.837E-01  e=1.856E+00  Shewanella baltica OS155
  2cs7-assembly3_C  TM=5.533E-01  e=2.105E+00  Streptococcus pneumoniae
  4zcd-assembly2_A  TM=5.790E-01  e=2.543E+00  Pseudomonas savastanoi pv. phaseolicola 1448A
  4jpd-assembly1_A  TM=2.971E-01  e=6.961E+00  Burkholderia cenocepacia J2315

Secondary structure (DSSP, 8-state):
-HHHHHHHHHHHHHHHHHHHHHHHHHHHHHHHHHHHHS-S--EEEEETTEEEEE-TTS-EEEEE-GGGEEE-SS-EEEEETTEEEEE-GGGS-HHHHHHHHHHHHTTS--

pLDDT: mean 77.56, std 9.6, range [38.53, 91.38]

Solvent-accessible surface area (backbone atoms only — not comparable to full-atom values): 6298 Å² total; per-residue (Å²): 111,73,66,59,55,51,51,54,51,52,51,49,51,52,51,52,53,51,50,53,50,51,49,52,50,51,50,54,48,51,56,51,51,48,44,70,77,54,46,75,59,53,40,47,44,85,48,98,81,20,37,39,32,17,27,86,86,70,45,78,72,48,75,41,50,60,90,44,42,46,74,53,101,84,36,35,39,40,40,64,83,96,53,67,41,77,46,49,75,85,35,29,58,63,70,55,51,50,50,50,51,52,47,49,72,73,66,58,82,132